Protein AF-A0A2T8HST4-F1 (afdb_monomer)

pLDDT: mean 80.29, std 16.4, range [42.38, 98.31]

Solvent-accessible surface area (backbone atoms only — not comparable to full-atom values): 6131 Å² total; per-residue (Å²): 140,83,85,83,78,86,81,79,80,86,79,77,86,81,74,78,73,78,67,79,76,75,74,49,74,56,48,52,52,18,44,50,52,40,17,54,52,43,17,52,51,40,58,73,68,44,78,70,58,75,61,99,86,63,92,67,58,80,69,47,63,59,51,38,55,56,51,29,44,52,50,18,44,54,41,40,78,74,61,52,91,53,55,27,62,56,45,29,54,52,53,50,52,59,68,74,59,78,123

InterPro domains:
  IPR019301 Flagellar protein FlgJ, N-terminal [PF10135] (49-89)

Sequence (99 aa):
MTVILPSLPPQIPGTTAVTPDNPSRIRQSAEALESAFLAEMLKNAGVFKPGESFGGGEGEAQFTSFIADAHARAMVARGGIGLADHIERTLIARQGGGV

Structure (mmCIF, N/CA/C/O backbone):
data_AF-A0A2T8HST4-F1
#
_entry.id   AF-A0A2T8HST4-F1
#
loop_
_atom_site.group_PDB
_atom_site.id
_atom_site.type_symbol
_atom_site.label_atom_id
_atom_site.label_alt_id
_atom_site.label_comp_id
_atom_site.label_asym_id
_atom_site.label_entity_id
_atom_site.label_seq_id
_atom_site.pdbx_PDB_ins_code
_atom_site.Cartn_x
_atom_site.Cartn_y
_atom_site.Cartn_z
_atom_site.occupancy
_atom_site.B_iso_or_equiv
_atom_site.auth_seq_id
_atom_site.auth_comp_id
_atom_site.auth_asym_id
_atom_site.auth_atom_id
_atom_site.pdbx_PDB_model_num
ATOM 1 N N . MET A 1 1 ? -68.759 -13.524 -17.306 1.00 46.16 1 MET A N 1
ATOM 2 C CA . MET A 1 1 ? -67.565 -12.677 -17.115 1.00 46.16 1 MET A CA 1
ATOM 3 C C . MET A 1 1 ? -66.787 -13.258 -15.946 1.00 46.16 1 MET A C 1
ATOM 5 O O . MET A 1 1 ? -67.167 -13.021 -14.810 1.00 46.16 1 MET A O 1
ATOM 9 N N . THR A 1 2 ? -65.800 -14.112 -16.218 1.00 48.69 2 THR A N 1
ATOM 10 C CA . THR A 1 2 ? -64.999 -14.786 -15.182 1.00 48.69 2 THR A CA 1
ATOM 11 C C . THR A 1 2 ? -63.625 -14.135 -15.160 1.00 48.69 2 THR A C 1
ATOM 13 O O . THR A 1 2 ? -62.921 -14.165 -16.165 1.00 48.69 2 THR A O 1
ATOM 16 N N . VAL A 1 3 ? -63.274 -13.500 -14.044 1.00 53.56 3 VAL A N 1
ATOM 17 C CA . VAL A 1 3 ? -61.964 -12.874 -13.833 1.00 53.56 3 VAL A CA 1
ATOM 18 C C . VAL A 1 3 ? -61.021 -13.938 -13.273 1.00 53.56 3 VAL A C 1
ATOM 20 O O . VAL A 1 3 ? -61.287 -14.501 -12.215 1.00 53.56 3 VAL A O 1
ATOM 23 N N . ILE A 1 4 ? -59.940 -14.234 -13.994 1.00 60.69 4 ILE A N 1
ATOM 24 C CA . ILE A 1 4 ? -58.858 -15.111 -13.533 1.00 60.69 4 ILE A CA 1
ATOM 25 C C . ILE A 1 4 ? -57.875 -14.237 -12.743 1.00 60.69 4 ILE A C 1
ATOM 27 O O . ILE A 1 4 ? -57.274 -13.325 -13.306 1.00 60.69 4 ILE A O 1
ATOM 31 N N . LEU A 1 5 ? -57.726 -14.489 -11.440 1.00 62.34 5 LEU A N 1
ATOM 32 C CA . LEU A 1 5 ? -56.674 -13.880 -10.619 1.00 62.34 5 LEU A CA 1
ATOM 33 C C . LEU A 1 5 ? -55.327 -14.564 -10.922 1.00 62.34 5 LEU A C 1
ATOM 35 O O . LEU A 1 5 ? -55.294 -15.795 -10.993 1.00 62.34 5 LEU A O 1
ATOM 39 N N . PRO A 1 6 ? -54.212 -13.825 -11.072 1.00 69.88 6 PRO A N 1
ATOM 40 C CA . PRO A 1 6 ? -52.899 -14.442 -11.214 1.00 69.88 6 PRO A CA 1
ATOM 41 C C . PRO A 1 6 ? -52.441 -15.042 -9.875 1.00 69.88 6 PRO A C 1
ATOM 43 O O . PRO A 1 6 ? -52.500 -14.394 -8.830 1.00 69.88 6 PRO A O 1
ATOM 46 N N . SER A 1 7 ? -51.972 -16.289 -9.906 1.00 71.94 7 SER A N 1
ATOM 47 C CA . SER A 1 7 ? -51.343 -16.961 -8.765 1.00 71.94 7 SER A CA 1
ATOM 48 C C . SER A 1 7 ? -49.971 -16.349 -8.461 1.00 71.94 7 SER A C 1
ATOM 50 O O . SER A 1 7 ? -49.128 -16.255 -9.355 1.00 71.94 7 SER A O 1
ATOM 52 N N . LEU A 1 8 ? -49.738 -15.961 -7.204 1.00 65.56 8 LEU A N 1
ATOM 53 C CA . LEU A 1 8 ? -48.454 -15.441 -6.722 1.00 65.56 8 LEU A CA 1
A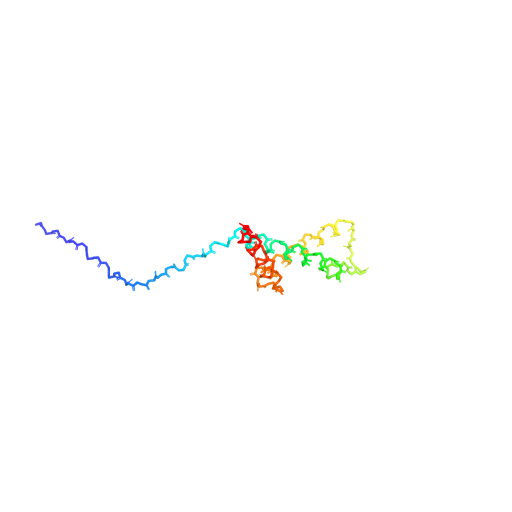TOM 54 C C . LEU A 1 8 ? -47.393 -16.566 -6.709 1.00 65.56 8 LEU A C 1
ATOM 56 O O . LEU A 1 8 ? -47.706 -17.669 -6.254 1.00 65.56 8 LEU A O 1
ATOM 60 N N . PRO A 1 9 ? -46.153 -16.327 -7.173 1.00 73.12 9 PRO A N 1
ATOM 61 C CA . PRO A 1 9 ? -45.089 -17.324 -7.089 1.00 73.12 9 PRO A CA 1
ATOM 62 C C . PRO A 1 9 ? -44.716 -17.628 -5.623 1.00 73.12 9 PRO A C 1
ATOM 64 O O . PRO A 1 9 ? -44.776 -16.728 -4.778 1.00 73.12 9 PRO A O 1
ATOM 67 N N . PRO A 1 10 ? -44.305 -18.871 -5.304 1.00 72.00 10 PRO A N 1
ATOM 68 C CA . PRO A 1 10 ? -43.847 -19.231 -3.967 1.00 72.00 10 PRO A CA 1
ATOM 69 C C . PRO A 1 10 ? -42.576 -18.446 -3.626 1.00 72.00 10 PRO A C 1
ATOM 71 O O . PRO A 1 10 ? -41.542 -18.593 -4.278 1.00 72.00 10 PRO A O 1
ATOM 74 N N . GLN A 1 11 ? -42.653 -17.594 -2.604 1.00 65.19 11 GLN A N 1
ATOM 75 C CA . GLN A 1 11 ? -41.482 -16.910 -2.065 1.00 65.19 11 GLN A CA 1
ATOM 76 C C . GLN A 1 11 ? -40.676 -17.919 -1.246 1.00 65.19 11 GLN A C 1
ATOM 78 O O . GLN A 1 11 ? -41.175 -18.448 -0.255 1.00 65.19 11 GLN A O 1
ATOM 83 N N . ILE A 1 12 ? -39.447 -18.207 -1.674 1.00 69.88 12 ILE A N 1
ATOM 84 C CA . ILE A 1 12 ? -38.518 -19.059 -0.927 1.00 69.88 12 ILE A CA 1
ATOM 85 C C . ILE A 1 12 ? -38.042 -18.258 0.297 1.00 69.88 12 ILE A C 1
ATOM 87 O O . ILE A 1 12 ? -37.419 -17.207 0.116 1.00 69.88 12 ILE A O 1
ATOM 91 N N . PRO A 1 13 ? -38.313 -18.699 1.539 1.00 61.50 13 PRO A N 1
ATOM 92 C CA . PRO A 1 13 ? -37.808 -18.025 2.727 1.00 61.50 13 PRO A CA 1
ATOM 93 C C . PRO A 1 13 ? -36.291 -18.214 2.830 1.00 61.50 13 PRO A C 1
ATOM 95 O O . PRO A 1 13 ? -35.808 -19.342 2.862 1.00 61.50 13 PRO A O 1
ATOM 98 N N . GLY A 1 14 ? -35.549 -17.111 2.933 1.00 61.00 14 GLY A N 1
ATOM 99 C CA . GLY A 1 14 ? -34.152 -17.137 3.371 1.00 61.00 14 GLY A CA 1
ATOM 100 C C . GLY A 1 14 ? -33.113 -17.180 2.253 1.00 61.00 14 GLY A C 1
ATOM 101 O O . GLY A 1 14 ? -32.318 -18.104 2.162 1.00 61.00 14 GLY A O 1
ATOM 102 N N . THR A 1 15 ? -33.034 -16.123 1.451 1.00 53.06 15 THR A N 1
ATOM 103 C CA . THR A 1 15 ? -31.717 -15.627 1.041 1.00 53.06 15 THR A CA 1
ATOM 104 C C . THR A 1 15 ? -31.508 -14.347 1.825 1.00 53.06 15 THR A C 1
ATOM 106 O O . THR A 1 15 ? -32.013 -13.291 1.453 1.00 53.06 15 THR A O 1
ATOM 109 N N . THR A 1 16 ? -30.819 -14.441 2.962 1.00 55.03 16 THR A N 1
ATOM 110 C CA . THR A 1 16 ? -30.089 -13.292 3.493 1.00 55.03 16 THR A CA 1
ATOM 111 C C . THR A 1 16 ? -29.139 -12.876 2.383 1.00 55.03 16 THR A C 1
ATOM 113 O O . THR A 1 16 ? -28.094 -13.488 2.177 1.00 55.03 16 THR A O 1
ATOM 116 N N . ALA A 1 17 ? -29.550 -11.885 1.594 1.00 57.12 17 ALA A N 1
ATOM 117 C CA . ALA A 1 17 ? -28.628 -11.159 0.754 1.00 57.12 17 ALA A CA 1
ATOM 118 C C . ALA A 1 17 ? -27.520 -10.689 1.699 1.00 57.12 17 ALA A C 1
ATOM 120 O O . ALA A 1 17 ? -27.777 -9.901 2.609 1.00 57.12 17 ALA A O 1
ATOM 121 N N . VAL A 1 18 ? -26.323 -11.259 1.556 1.00 57.66 18 VAL A N 1
ATOM 122 C CA . VAL A 1 18 ? -25.127 -10.716 2.188 1.00 57.66 18 VAL A CA 1
ATOM 123 C C . VAL A 1 18 ? -24.953 -9.363 1.527 1.00 57.66 18 VAL A C 1
ATOM 125 O O . VAL A 1 18 ? -24.426 -9.257 0.421 1.00 57.66 18 VAL A O 1
ATOM 128 N N . THR A 1 19 ? -25.518 -8.333 2.147 1.00 57.19 19 THR A N 1
ATOM 129 C CA . THR A 1 19 ? -25.214 -6.957 1.795 1.00 57.19 19 THR A CA 1
ATOM 130 C C . THR A 1 19 ? -23.696 -6.861 1.872 1.00 57.19 19 THR A C 1
ATOM 132 O O . THR A 1 19 ? -23.151 -7.267 2.902 1.00 57.19 19 THR A O 1
ATOM 135 N N . PRO A 1 20 ? -22.993 -6.421 0.814 1.00 57.31 20 PRO A N 1
ATOM 136 C CA . PRO A 1 20 ? -21.563 -6.200 0.923 1.00 57.31 20 PRO A CA 1
ATOM 137 C C . PRO A 1 20 ? -21.363 -5.242 2.093 1.00 57.31 20 PRO A C 1
ATOM 139 O O . PRO A 1 20 ? -21.885 -4.123 2.084 1.00 57.31 20 PRO A O 1
ATOM 142 N N . ASP A 1 21 ? -20.717 -5.744 3.143 1.00 64.06 21 ASP A N 1
ATOM 143 C CA . ASP A 1 21 ? -20.451 -4.965 4.336 1.00 64.06 21 ASP A CA 1
ATOM 144 C C . ASP A 1 21 ? -19.536 -3.831 3.884 1.00 64.06 21 ASP A C 1
ATOM 146 O O . ASP A 1 21 ? -18.433 -4.066 3.381 1.00 64.06 21 ASP A O 1
ATOM 150 N N . ASN A 1 22 ? -20.052 -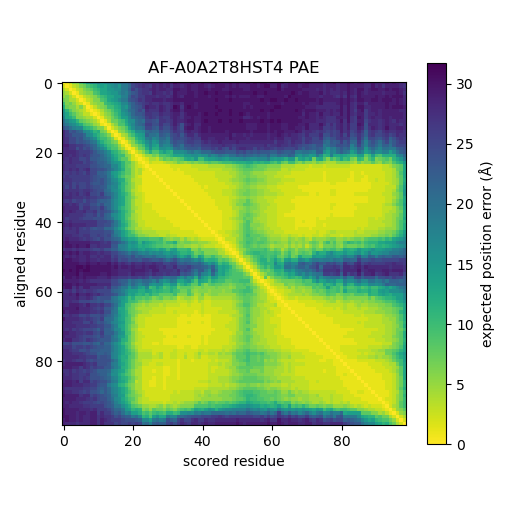2.603 3.901 1.00 68.06 22 ASN A N 1
ATOM 151 C CA . ASN A 1 22 ? -19.264 -1.470 3.447 1.00 68.06 22 ASN A CA 1
ATOM 152 C C . ASN A 1 22 ? -18.098 -1.339 4.428 1.00 68.06 22 ASN A C 1
ATOM 154 O O . ASN A 1 22 ? -18.349 -1.199 5.629 1.00 68.06 22 ASN A O 1
ATOM 158 N N . PRO A 1 23 ? -16.838 -1.377 3.959 1.00 74.12 23 PRO A N 1
ATOM 159 C CA . PRO A 1 23 ? -15.700 -1.371 4.860 1.00 74.12 23 PRO A CA 1
ATOM 160 C C . PRO A 1 23 ? -15.751 -0.118 5.728 1.00 74.12 23 PRO A C 1
ATOM 162 O O . PRO A 1 23 ? -16.021 0.985 5.2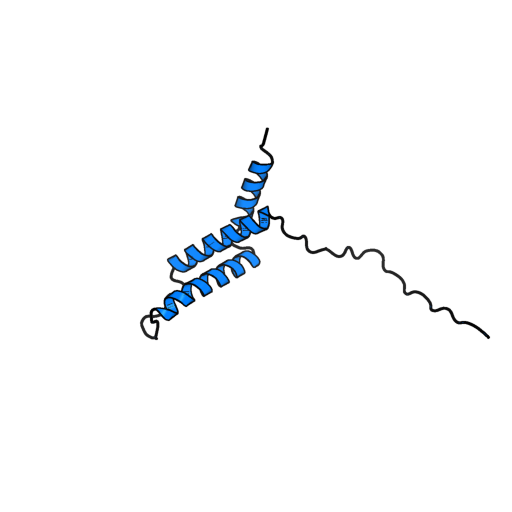34 1.00 74.12 23 PRO A O 1
ATOM 165 N N . SER A 1 24 ? -15.501 -0.288 7.027 1.00 89.31 24 SER A N 1
ATOM 166 C CA . SER A 1 24 ? -15.492 0.821 7.979 1.00 89.31 24 SER A CA 1
ATOM 167 C C . SER A 1 24 ? -14.523 1.918 7.512 1.00 89.31 24 SER A C 1
ATOM 169 O O . SER A 1 24 ? -13.538 1.652 6.820 1.00 89.31 24 SER A O 1
ATOM 171 N N . ARG A 1 25 ? -14.743 3.179 7.908 1.00 91.88 25 ARG A N 1
ATOM 172 C CA . ARG A 1 25 ? -13.784 4.258 7.584 1.00 91.88 25 ARG A CA 1
ATOM 173 C C . ARG A 1 25 ? -12.373 3.950 8.097 1.00 91.88 25 ARG A C 1
ATOM 175 O O . ARG A 1 25 ? -11.389 4.355 7.480 1.00 91.88 25 ARG A O 1
ATOM 182 N N . ILE A 1 26 ? -12.281 3.223 9.213 1.00 91.94 26 ILE A N 1
ATOM 183 C CA . ILE A 1 26 ? -11.014 2.764 9.785 1.00 91.94 26 ILE A CA 1
ATOM 184 C C . ILE A 1 26 ? -10.360 1.752 8.847 1.00 91.94 26 ILE A C 1
ATOM 1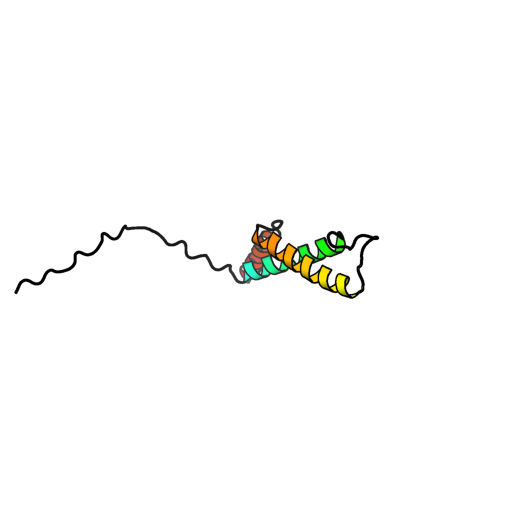86 O O . ILE A 1 26 ? -9.188 1.919 8.518 1.00 91.94 26 ILE A O 1
ATOM 190 N N . ARG A 1 27 ? -11.128 0.769 8.361 1.00 94.56 27 ARG A N 1
ATOM 191 C CA . ARG A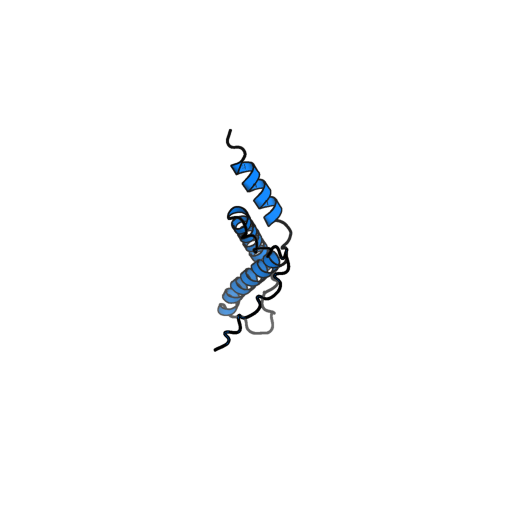 1 27 ? -10.663 -0.229 7.396 1.00 94.56 27 ARG A CA 1
ATOM 192 C C . ARG A 1 27 ? -10.132 0.421 6.126 1.00 94.56 27 ARG A C 1
ATOM 194 O O . ARG A 1 27 ? -9.002 0.161 5.737 1.00 94.56 27 ARG A O 1
ATOM 201 N N . GLN A 1 28 ? -10.905 1.335 5.541 1.00 94.69 28 GLN A N 1
ATOM 202 C CA . GLN A 1 28 ? -10.502 2.059 4.331 1.00 94.69 28 GLN A CA 1
ATOM 203 C C . GLN A 1 28 ? -9.199 2.842 4.543 1.00 94.69 28 GLN A C 1
ATOM 205 O O . GLN A 1 28 ? -8.321 2.848 3.685 1.00 94.69 28 GLN A O 1
ATOM 210 N N . SER A 1 29 ? -9.047 3.479 5.708 1.00 94.69 29 SER A N 1
ATOM 211 C CA . SER A 1 29 ? -7.828 4.219 6.053 1.00 94.69 29 SER A CA 1
ATOM 212 C C . SER A 1 29 ? -6.627 3.286 6.237 1.00 94.69 29 SER A C 1
ATOM 214 O O . SER A 1 29 ? -5.518 3.614 5.818 1.00 94.69 29 SER A O 1
ATOM 216 N N . ALA A 1 30 ? -6.844 2.115 6.839 1.00 96.25 30 ALA A N 1
ATOM 217 C CA . ALA A 1 30 ? -5.815 1.106 7.045 1.00 96.25 30 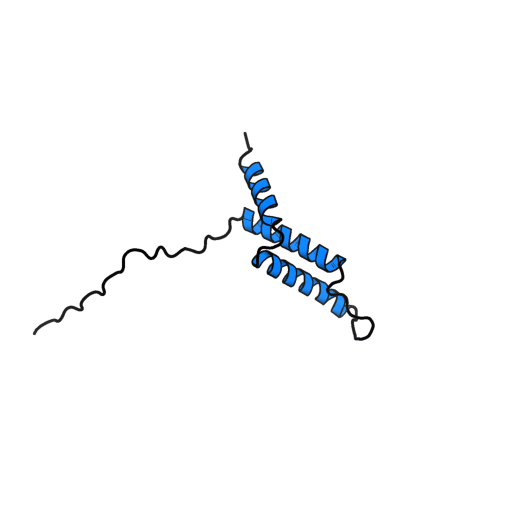ALA A CA 1
ATOM 218 C C . ALA A 1 30 ? -5.339 0.488 5.719 1.00 96.25 30 ALA A C 1
ATOM 220 O O . ALA A 1 30 ? -4.135 0.414 5.476 1.00 96.25 30 ALA A O 1
ATOM 221 N N . GLU A 1 31 ? -6.267 0.132 4.828 1.00 97.06 31 GLU A N 1
ATOM 222 C CA . GLU A 1 31 ? -5.976 -0.368 3.477 1.00 97.06 31 GLU A CA 1
ATOM 223 C C . GLU A 1 31 ? -5.257 0.677 2.613 1.00 97.06 31 GLU A C 1
ATOM 225 O O . GLU A 1 31 ? -4.327 0.348 1.870 1.00 97.06 31 GLU A O 1
ATOM 230 N N . ALA A 1 32 ? -5.641 1.952 2.728 1.00 96.81 32 ALA A N 1
ATOM 231 C CA . ALA A 1 32 ? -4.955 3.044 2.043 1.00 96.81 32 ALA A CA 1
ATOM 232 C C . ALA A 1 32 ? -3.502 3.193 2.522 1.00 96.81 32 ALA A C 1
ATOM 234 O O . ALA A 1 32 ? -2.604 3.412 1.707 1.00 96.81 32 ALA A O 1
ATOM 235 N N . LEU A 1 33 ? -3.258 3.032 3.826 1.00 96.69 33 LEU A N 1
ATOM 236 C CA . LEU A 1 33 ? -1.917 3.125 4.398 1.00 96.69 33 LEU A CA 1
ATOM 237 C C . LEU A 1 33 ? -1.041 1.933 3.996 1.00 96.69 33 LEU A C 1
ATOM 239 O O . LEU A 1 33 ? 0.114 2.127 3.617 1.00 96.69 33 LEU A O 1
ATOM 243 N N . GLU A 1 34 ? -1.592 0.717 4.002 1.00 97.88 34 GLU A N 1
ATOM 244 C CA . GLU A 1 34 ? -0.894 -0.464 3.484 1.00 97.88 34 GLU A CA 1
ATOM 245 C C . GLU A 1 34 ? -0.581 -0.330 1.988 1.00 97.88 34 GLU A C 1
ATOM 247 O O . GLU A 1 34 ? 0.532 -0.635 1.560 1.00 97.88 34 GLU A O 1
ATOM 252 N N . SER A 1 35 ? -1.519 0.201 1.197 1.00 98.31 35 SER A N 1
ATOM 253 C CA . SER A 1 35 ? -1.300 0.455 -0.231 1.00 98.31 35 SER A CA 1
ATOM 254 C C . SER A 1 35 ? -0.154 1.446 -0.450 1.00 98.31 35 SER A C 1
ATOM 256 O O . SER A 1 35 ? 0.714 1.208 -1.285 1.00 98.31 35 SER A O 1
ATOM 258 N N . ALA A 1 36 ? -0.110 2.542 0.311 1.00 97.31 36 ALA A N 1
ATOM 259 C CA . ALA A 1 36 ? 0.974 3.519 0.215 1.00 97.31 36 ALA A CA 1
ATOM 260 C C . ALA A 1 36 ? 2.331 2.909 0.602 1.00 97.31 36 ALA A C 1
ATOM 262 O O . ALA A 1 36 ? 3.326 3.117 -0.090 1.00 97.31 36 ALA A O 1
ATOM 263 N N . PHE A 1 37 ? 2.364 2.104 1.667 1.00 97.31 37 PHE A N 1
ATOM 264 C CA . PHE A 1 37 ? 3.572 1.399 2.089 1.00 97.31 37 PHE A CA 1
ATOM 265 C C . PHE A 1 37 ? 4.090 0.449 1.001 1.00 97.31 37 PHE A C 1
ATOM 267 O O . PHE A 1 37 ? 5.263 0.508 0.630 1.00 97.31 37 PHE A O 1
ATOM 274 N N . LEU A 1 38 ? 3.215 -0.398 0.452 1.00 97.44 38 LEU A N 1
ATOM 275 C CA . LEU A 1 38 ? 3.584 -1.336 -0.605 1.00 97.44 38 LEU A CA 1
ATOM 276 C C . LEU A 1 38 ? 4.060 -0.612 -1.865 1.00 97.44 38 LEU A C 1
ATOM 278 O O . LEU A 1 38 ? 5.039 -1.043 -2.468 1.00 97.44 38 LEU A O 1
ATOM 282 N N . ALA A 1 39 ? 3.428 0.501 -2.241 1.00 96.38 39 ALA A N 1
ATOM 283 C CA . ALA A 1 39 ? 3.863 1.294 -3.386 1.00 96.38 39 ALA A CA 1
ATOM 284 C C . ALA A 1 39 ? 5.308 1.787 -3.218 1.00 96.38 39 ALA A C 1
ATOM 286 O O . ALA A 1 39 ? 6.114 1.649 -4.138 1.00 96.38 39 ALA A O 1
ATOM 287 N N . GLU A 1 40 ? 5.670 2.288 -2.034 1.00 95.38 40 GLU A N 1
ATOM 288 C CA . GLU A 1 40 ? 7.046 2.699 -1.742 1.00 95.38 40 GLU A CA 1
ATOM 289 C C . GLU A 1 40 ? 8.020 1.521 -1.740 1.00 95.38 40 GLU A C 1
ATOM 291 O O . GLU A 1 40 ? 9.126 1.631 -2.272 1.00 95.38 40 GLU A O 1
ATOM 296 N N . MET A 1 41 ? 7.623 0.364 -1.210 1.00 95.50 41 MET A N 1
ATOM 297 C CA . MET A 1 41 ? 8.471 -0.830 -1.257 1.00 95.50 41 MET A CA 1
ATOM 298 C C . MET A 1 41 ? 8.719 -1.298 -2.694 1.00 95.50 41 MET A C 1
ATOM 300 O O . MET A 1 41 ? 9.855 -1.618 -3.038 1.00 95.50 41 MET A O 1
ATOM 304 N N . LEU A 1 42 ? 7.704 -1.271 -3.562 1.00 93.50 42 LEU A N 1
ATOM 305 C CA . LEU A 1 42 ? 7.848 -1.617 -4.980 1.00 93.50 42 LEU A CA 1
ATOM 306 C C . LEU A 1 42 ? 8.772 -0.648 -5.728 1.00 93.50 42 LEU A C 1
ATOM 308 O O . LEU A 1 42 ? 9.612 -1.087 -6.518 1.00 93.50 42 LEU A O 1
ATOM 312 N N . LYS A 1 43 ? 8.641 0.661 -5.466 1.00 89.50 43 LYS A N 1
ATOM 313 C CA . LYS A 1 43 ? 9.518 1.698 -6.035 1.00 89.50 43 LYS A CA 1
ATOM 314 C C . LYS A 1 43 ? 10.973 1.461 -5.617 1.00 89.50 43 LYS A C 1
ATOM 316 O O . LYS A 1 43 ? 11.861 1.438 -6.470 1.00 89.50 43 LYS A O 1
ATOM 321 N N . ASN A 1 44 ? 11.211 1.205 -4.328 1.00 90.12 44 ASN A N 1
ATOM 322 C CA . ASN A 1 44 ? 12.550 0.958 -3.781 1.00 90.12 44 ASN A CA 1
ATOM 323 C C . ASN A 1 44 ? 13.166 -0.362 -4.264 1.00 90.12 44 ASN A C 1
ATOM 325 O O . ASN A 1 44 ? 14.351 -0.403 -4.593 1.00 90.12 44 ASN A O 1
ATOM 329 N N . ALA A 1 45 ? 12.363 -1.422 -4.372 1.00 89.69 45 ALA A N 1
ATOM 330 C CA . ALA A 1 45 ? 12.795 -2.709 -4.909 1.00 89.69 45 ALA A CA 1
ATOM 331 C C . ALA A 1 45 ? 13.175 -2.635 -6.399 1.00 89.69 45 ALA A C 1
ATOM 333 O O . ALA A 1 45 ? 13.809 -3.549 -6.921 1.00 89.69 45 ALA A O 1
ATOM 334 N N . GLY A 1 46 ? 12.812 -1.552 -7.096 1.00 84.50 46 GLY A N 1
ATOM 335 C CA . GLY A 1 4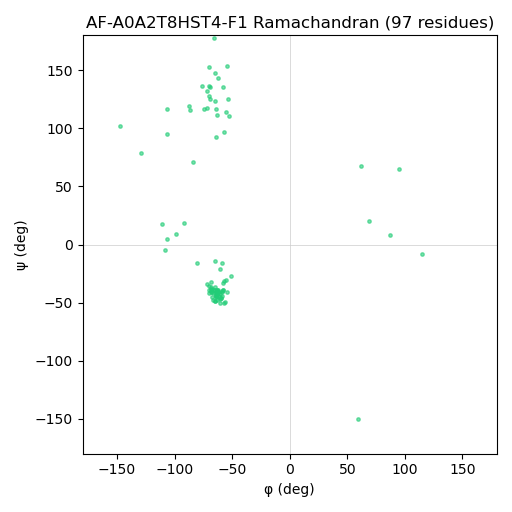6 ? 13.154 -1.352 -8.499 1.00 84.50 46 GLY A CA 1
ATOM 336 C C . GLY A 1 46 ? 12.440 -2.316 -9.444 1.00 84.50 46 GLY A C 1
ATOM 337 O O . GLY A 1 46 ? 12.887 -2.479 -10.573 1.00 84.50 46 GLY A O 1
ATOM 338 N N . VAL A 1 47 ? 11.332 -2.923 -9.000 1.00 79.62 47 VAL A N 1
ATOM 339 C CA . VAL A 1 47 ? 10.547 -3.924 -9.753 1.00 79.62 47 VAL A CA 1
ATOM 340 C C . VAL A 1 47 ? 10.105 -3.396 -11.119 1.00 79.62 47 VAL A C 1
ATOM 342 O O . VAL A 1 47 ? 9.987 -4.155 -12.074 1.00 79.62 47 VAL A O 1
ATOM 345 N N . PHE A 1 48 ? 9.888 -2.086 -11.210 1.00 79.19 48 PHE A N 1
ATOM 346 C CA . PHE A 1 48 ? 9.402 -1.401 -12.404 1.00 79.19 48 PHE A CA 1
ATOM 347 C C . PHE A 1 48 ? 10.466 -0.496 -13.047 1.00 79.19 48 PHE A C 1
ATOM 349 O O . PHE A 1 48 ? 10.119 0.414 -13.799 1.00 79.19 48 PHE A O 1
ATOM 356 N N . LYS A 1 49 ? 11.754 -0.686 -12.722 1.00 73.19 49 LYS A N 1
ATOM 357 C CA . LYS A 1 49 ? 12.833 0.064 -13.376 1.00 73.19 49 LYS A CA 1
ATOM 358 C C . LYS A 1 49 ? 12.983 -0.401 -14.832 1.00 73.19 49 LYS A C 1
ATOM 360 O O . LYS A 1 49 ? 12.988 -1.612 -15.064 1.00 73.19 49 LYS A O 1
ATOM 365 N N . PRO A 1 50 ? 13.148 0.522 -15.794 1.00 65.62 50 PRO A N 1
ATOM 366 C CA . PRO A 1 50 ? 13.395 0.155 -17.184 1.00 65.62 50 PRO A CA 1
ATOM 367 C C . PRO A 1 50 ? 14.715 -0.614 -17.310 1.00 65.62 50 PRO A C 1
ATOM 369 O O . PRO A 1 50 ? 15.684 -0.321 -16.605 1.00 65.62 50 PRO A O 1
ATOM 372 N N . GLY A 1 51 ? 14.762 -1.602 -18.204 1.00 65.12 51 GLY A N 1
ATOM 373 C CA . GLY A 1 51 ? 16.006 -2.304 -18.527 1.00 65.12 51 GLY A CA 1
ATOM 374 C C . GLY A 1 51 ? 16.979 -1.407 -19.301 1.00 65.12 51 GLY A C 1
ATOM 375 O O . GLY A 1 51 ? 16.558 -0.529 -20.049 1.00 65.12 51 GLY A O 1
ATOM 376 N N . GLU A 1 52 ? 18.286 -1.667 -19.184 1.00 63.59 52 GLU A N 1
ATOM 377 C CA . GLU A 1 52 ? 19.352 -0.834 -19.779 1.00 63.59 52 GLU A CA 1
ATOM 378 C C . GLU A 1 52 ? 19.283 -0.691 -21.314 1.00 63.59 52 GLU A C 1
ATOM 380 O O . GLU A 1 52 ? 19.934 0.184 -21.877 1.00 63.59 52 GLU A O 1
ATOM 385 N N . SER A 1 53 ? 18.524 -1.539 -22.018 1.00 61.69 53 SER A N 1
ATOM 386 C CA . SER A 1 53 ? 18.580 -1.638 -23.485 1.00 61.69 53 SER A CA 1
ATOM 387 C C . SER A 1 53 ? 17.388 -1.080 -24.261 1.00 61.69 53 SER A C 1
ATOM 389 O O . SER A 1 53 ? 17.476 -1.038 -25.482 1.00 61.69 53 SER A O 1
ATOM 391 N N . PHE A 1 54 ? 16.304 -0.609 -23.642 1.00 54.09 54 PHE A N 1
ATOM 392 C CA . PHE A 1 54 ? 15.207 -0.000 -24.408 1.00 54.09 54 PHE A CA 1
ATOM 393 C C . PHE A 1 54 ? 14.515 1.122 -23.626 1.00 54.09 54 PHE A C 1
ATOM 395 O O . PHE A 1 54 ? 13.680 0.869 -22.773 1.00 54.09 54 PHE A O 1
ATOM 402 N N . GLY A 1 55 ? 14.852 2.364 -23.991 1.00 60.78 55 GLY A N 1
ATOM 403 C CA . GLY A 1 55 ? 13.888 3.458 -24.133 1.00 60.78 55 GLY A CA 1
ATOM 404 C C . GLY A 1 55 ? 13.111 3.899 -22.895 1.00 60.78 55 GLY A C 1
ATOM 405 O O . GLY A 1 55 ? 11.889 3.822 -22.915 1.00 60.78 55 GLY A O 1
ATOM 406 N N . GLY A 1 56 ? 13.802 4.481 -21.913 1.00 61.00 56 GLY A N 1
ATOM 407 C CA . GLY A 1 56 ? 13.172 5.107 -20.751 1.00 61.00 56 GLY A CA 1
ATOM 408 C C . GLY A 1 56 ? 13.667 6.511 -20.475 1.00 61.00 56 GLY A C 1
ATOM 409 O O . GLY A 1 56 ? 14.512 6.724 -19.612 1.00 61.00 56 GLY A O 1
ATOM 410 N N . GLY A 1 57 ? 13.174 7.489 -21.235 1.00 67.25 57 GLY A N 1
ATOM 411 C CA . GLY A 1 57 ? 13.389 8.900 -20.902 1.00 67.25 57 GLY A CA 1
ATOM 412 C C . GLY A 1 57 ? 12.691 9.290 -19.591 1.00 67.25 57 GLY A C 1
ATOM 413 O O . GLY A 1 57 ? 11.950 8.499 -19.009 1.00 67.25 57 GLY A O 1
ATOM 414 N N . GLU A 1 58 ? 12.846 10.545 -19.156 1.00 64.94 58 GLU A N 1
ATOM 415 C CA . GLU A 1 58 ? 12.207 11.082 -17.935 1.00 64.94 58 GLU A CA 1
ATOM 416 C C . GLU A 1 58 ? 10.689 10.828 -17.858 1.00 64.94 58 GLU A C 1
ATOM 418 O O . GLU A 1 58 ? 10.135 10.710 -16.766 1.00 64.94 58 GLU A O 1
ATOM 423 N N . GLY A 1 59 ? 10.016 10.693 -19.008 1.00 69.25 59 GLY A N 1
ATOM 424 C CA . GLY A 1 59 ? 8.599 10.345 -19.078 1.00 69.25 59 GLY A CA 1
ATOM 425 C C . GLY A 1 59 ? 8.268 8.976 -18.475 1.00 69.25 59 GLY A C 1
ATOM 426 O O . GLY A 1 59 ? 7.277 8.863 -17.762 1.00 69.25 59 GLY A O 1
ATOM 427 N N . GLU A 1 60 ? 9.094 7.949 -18.693 1.00 74.00 60 GLU A N 1
ATOM 428 C CA . GLU A 1 60 ? 8.822 6.596 -18.185 1.00 74.00 60 GLU A CA 1
ATOM 429 C C . GLU A 1 60 ? 8.927 6.534 -16.658 1.00 74.00 60 GLU A C 1
ATOM 431 O O . GLU A 1 60 ? 8.073 5.933 -16.010 1.00 74.00 60 GLU A O 1
ATOM 436 N N . ALA A 1 61 ? 9.891 7.251 -16.069 1.00 71.94 61 ALA A N 1
ATOM 437 C CA . ALA A 1 61 ? 10.053 7.332 -14.618 1.00 71.94 61 ALA A CA 1
ATOM 438 C C . ALA A 1 61 ? 8.791 7.862 -13.909 1.00 71.94 61 ALA A C 1
ATOM 440 O O . ALA A 1 61 ? 8.462 7.425 -12.804 1.00 71.94 61 ALA A O 1
ATOM 441 N N . GLN A 1 62 ? 8.046 8.766 -14.555 1.00 75.38 62 GLN A N 1
ATOM 442 C CA . GLN A 1 62 ? 6.766 9.252 -14.034 1.00 75.38 62 GLN A CA 1
ATOM 443 C C . GLN A 1 62 ? 5.684 8.163 -14.099 1.00 75.38 62 GLN A C 1
ATOM 445 O O . GLN A 1 62 ? 4.930 7.988 -13.141 1.00 75.38 62 GLN A O 1
ATOM 450 N N . PHE A 1 63 ? 5.647 7.362 -15.169 1.00 82.44 63 PHE A N 1
ATOM 451 C CA . PHE A 1 63 ? 4.715 6.235 -15.296 1.00 82.44 63 PHE A CA 1
ATOM 452 C C . PHE A 1 63 ? 5.013 5.085 -14.329 1.00 82.44 63 PHE A C 1
ATOM 454 O O . PHE A 1 63 ? 4.077 4.455 -13.833 1.00 82.44 63 PHE A O 1
ATOM 461 N N . THR A 1 64 ? 6.282 4.855 -13.984 1.00 84.69 64 THR A N 1
ATOM 462 C CA . THR A 1 64 ? 6.693 3.860 -12.984 1.00 84.69 64 THR A CA 1
ATOM 463 C C . THR A 1 64 ? 5.984 4.070 -11.644 1.00 84.69 64 THR A C 1
ATOM 465 O O . THR A 1 64 ? 5.542 3.104 -11.018 1.00 84.69 64 THR A O 1
ATOM 468 N N . SER A 1 65 ? 5.824 5.327 -11.214 1.00 85.69 65 SER A N 1
ATOM 469 C CA . SER A 1 65 ? 5.138 5.651 -9.958 1.00 85.69 65 SER A CA 1
ATOM 470 C C . SER A 1 65 ? 3.661 5.243 -9.982 1.00 85.69 65 SER A C 1
ATOM 472 O O . SER A 1 65 ? 3.194 4.575 -9.060 1.00 85.69 65 SER A O 1
ATOM 474 N N . PHE A 1 66 ? 2.959 5.534 -11.081 1.00 91.12 66 PHE A N 1
ATOM 475 C CA . PHE A 1 66 ? 1.557 5.162 -11.262 1.00 91.12 66 PHE A CA 1
ATOM 476 C C . PHE A 1 66 ? 1.358 3.647 -11.317 1.00 91.12 66 PHE A C 1
ATOM 478 O O . PHE A 1 66 ? 0.397 3.133 -10.742 1.00 91.12 66 PHE A O 1
ATOM 485 N N . ILE A 1 67 ? 2.267 2.921 -11.976 1.00 92.44 67 ILE A N 1
ATOM 486 C CA . ILE A 1 67 ? 2.224 1.454 -12.022 1.00 92.44 67 ILE A CA 1
ATOM 487 C C . ILE A 1 67 ? 2.412 0.876 -10.618 1.00 92.44 67 ILE A C 1
ATOM 489 O O . ILE A 1 67 ? 1.641 0.003 -10.217 1.00 92.44 67 ILE A O 1
ATOM 493 N N . ALA A 1 68 ? 3.384 1.385 -9.856 1.00 93.25 68 ALA A N 1
ATOM 494 C CA . ALA A 1 68 ? 3.621 0.940 -8.488 1.00 93.25 68 ALA A CA 1
ATOM 495 C C . ALA A 1 68 ? 2.395 1.170 -7.593 1.00 93.25 68 ALA A C 1
ATOM 497 O O . ALA A 1 68 ? 1.969 0.248 -6.896 1.00 93.25 68 ALA A O 1
ATOM 498 N N . ASP A 1 69 ? 1.781 2.353 -7.661 1.00 95.06 69 ASP A N 1
ATOM 499 C CA . ASP A 1 69 ? 0.583 2.673 -6.880 1.00 95.06 69 ASP A CA 1
ATOM 500 C C . ASP A 1 69 ? -0.608 1.775 -7.269 1.00 95.06 69 ASP A C 1
ATOM 502 O O . ASP A 1 69 ? -1.337 1.280 -6.404 1.00 95.06 69 ASP A O 1
ATOM 506 N N . ALA A 1 70 ? -0.807 1.523 -8.568 1.00 95.50 70 ALA A N 1
ATOM 507 C CA . ALA A 1 70 ? -1.864 0.641 -9.058 1.00 95.50 70 ALA A CA 1
ATOM 508 C C . ALA A 1 70 ? -1.660 -0.812 -8.603 1.00 95.50 70 ALA A C 1
ATOM 510 O O . ALA A 1 70 ? -2.606 -1.454 -8.139 1.00 95.50 70 ALA A O 1
ATOM 511 N N . HIS A 1 71 ? -0.430 -1.324 -8.687 1.00 95.88 71 HIS A N 1
ATOM 512 C CA . HIS A 1 71 ? -0.104 -2.665 -8.206 1.00 95.88 71 HIS A CA 1
ATOM 513 C C . HIS A 1 71 ? -0.283 -2.791 -6.699 1.00 95.88 71 HIS A C 1
ATOM 515 O O . HIS A 1 71 ? -0.865 -3.770 -6.239 1.00 95.88 71 HIS A O 1
ATOM 521 N N . ALA A 1 72 ? 0.156 -1.799 -5.928 1.00 97.50 72 ALA A N 1
ATOM 522 C CA . ALA A 1 72 ? -0.005 -1.811 -4.484 1.00 97.50 72 ALA A CA 1
ATOM 523 C C . ALA A 1 72 ? -1.480 -1.888 -4.068 1.00 97.50 72 ALA A C 1
ATOM 525 O O . ALA A 1 72 ? -1.846 -2.747 -3.267 1.00 97.50 72 ALA A O 1
ATOM 526 N N . ARG A 1 73 ? -2.349 -1.077 -4.687 1.00 97.69 73 ARG A N 1
ATOM 527 C CA . ARG A 1 73 ? -3.804 -1.144 -4.461 1.00 97.69 73 ARG A CA 1
ATOM 528 C C . ARG A 1 73 ? -4.383 -2.507 -4.834 1.00 97.69 73 ARG A C 1
ATOM 530 O O . ARG A 1 73 ? -5.197 -3.049 -4.092 1.00 97.69 73 ARG A O 1
ATOM 537 N N . ALA A 1 74 ? -3.958 -3.075 -5.963 1.00 97.50 74 ALA A N 1
ATOM 538 C CA . ALA A 1 74 ? -4.407 -4.396 -6.394 1.00 97.50 74 ALA A CA 1
ATOM 539 C C . ALA A 1 74 ? -3.954 -5.510 -5.432 1.00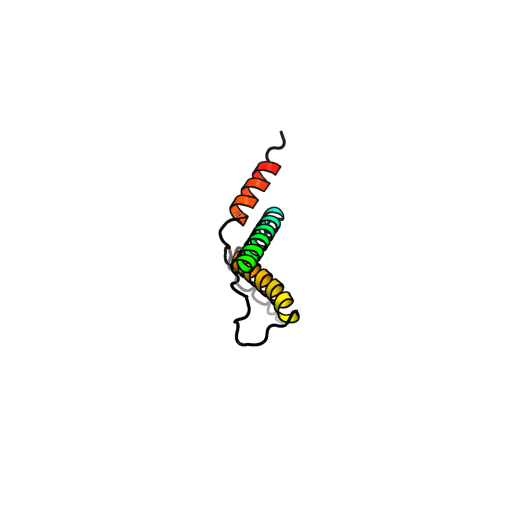 97.50 74 ALA A C 1
ATOM 541 O O . ALA A 1 74 ? -4.711 -6.449 -5.195 1.00 97.50 74 ALA A O 1
ATOM 542 N N . MET A 1 75 ? -2.753 -5.403 -4.854 1.00 97.31 75 MET A N 1
ATOM 543 C CA . MET A 1 75 ? -2.277 -6.336 -3.830 1.00 97.31 75 MET A CA 1
ATOM 544 C C . MET A 1 75 ? -3.130 -6.249 -2.565 1.00 97.31 75 MET A C 1
ATOM 546 O O . MET A 1 75 ? -3.608 -7.281 -2.103 1.00 97.31 75 MET A O 1
ATOM 550 N N . VAL A 1 76 ? -3.393 -5.042 -2.051 1.00 97.88 76 VAL A N 1
ATOM 551 C CA . VAL A 1 76 ? -4.245 -4.847 -0.863 1.00 97.88 76 VAL A CA 1
ATOM 552 C C . VAL A 1 76 ? -5.666 -5.356 -1.098 1.00 97.88 76 VAL A C 1
ATOM 554 O O . VAL A 1 76 ? -6.180 -6.116 -0.283 1.00 97.88 76 VAL A O 1
ATOM 557 N N . ALA A 1 77 ? -6.264 -5.058 -2.256 1.00 95.50 77 ALA A N 1
ATOM 558 C CA . ALA A 1 77 ? -7.593 -5.557 -2.619 1.00 95.50 77 ALA A CA 1
ATOM 559 C C . ALA A 1 77 ? -7.678 -7.097 -2.685 1.00 95.50 77 ALA A C 1
ATOM 561 O O . ALA A 1 77 ? -8.765 -7.663 -2.594 1.00 95.50 77 ALA A O 1
ATOM 562 N N . ARG A 1 78 ? -6.541 -7.786 -2.849 1.00 96.00 78 ARG A N 1
ATOM 563 C CA . ARG A 1 78 ? -6.434 -9.254 -2.863 1.00 96.00 78 ARG A CA 1
ATOM 564 C C . ARG A 1 78 ? -5.979 -9.847 -1.523 1.00 96.00 78 ARG A C 1
ATOM 566 O O . ARG A 1 78 ? -5.698 -11.041 -1.473 1.00 96.00 78 ARG A O 1
ATOM 573 N N . GLY A 1 79 ? -5.916 -9.041 -0.464 1.00 92.69 79 GLY A N 1
ATOM 574 C CA . GLY A 1 79 ? -5.547 -9.464 0.891 1.00 92.69 79 GLY A CA 1
ATOM 575 C C . GLY A 1 79 ? -4.248 -8.856 1.427 1.00 92.69 79 GLY A C 1
ATOM 576 O O . GLY A 1 79 ? -3.966 -9.004 2.610 1.00 92.69 79 GLY A O 1
ATOM 577 N N . GLY A 1 80 ? -3.479 -8.146 0.596 1.00 95.12 80 GLY A N 1
ATOM 578 C CA . GLY A 1 80 ? -2.280 -7.422 1.020 1.00 95.12 80 GLY A CA 1
ATOM 579 C C . GLY A 1 80 ? -1.211 -8.311 1.660 1.00 95.12 80 GLY A C 1
ATOM 580 O O . GLY A 1 80 ? -1.067 -9.487 1.328 1.00 95.12 80 GLY A O 1
ATOM 581 N N . ILE A 1 81 ? -0.444 -7.716 2.571 1.00 96.56 81 ILE A N 1
ATOM 582 C CA . ILE A 1 81 ? 0.528 -8.391 3.442 1.00 96.56 81 ILE A CA 1
ATOM 583 C C . ILE A 1 81 ? 0.029 -8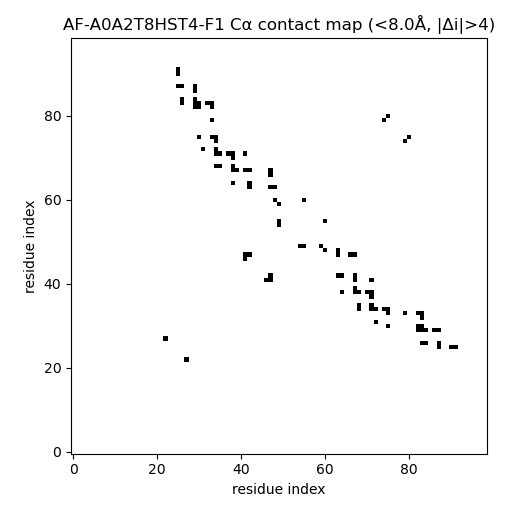.484 4.897 1.00 96.56 81 ILE A C 1
ATOM 585 O O . ILE A 1 81 ? 0.770 -8.928 5.771 1.00 96.56 81 ILE A O 1
ATOM 589 N N . GLY A 1 82 ? -1.212 -8.061 5.165 1.00 95.50 82 GLY A N 1
ATOM 590 C CA . GLY A 1 82 ? -1.846 -8.083 6.487 1.00 95.50 82 GLY A CA 1
ATOM 591 C C . GLY A 1 82 ? -1.568 -6.845 7.346 1.00 95.50 82 GLY A C 1
ATOM 592 O O . GLY A 1 82 ? -1.934 -6.811 8.521 1.00 95.50 82 GLY A O 1
ATOM 593 N N . LEU A 1 83 ? -0.935 -5.805 6.794 1.00 96.50 83 LEU A N 1
ATOM 594 C CA . LEU A 1 83 ? -0.612 -4.599 7.558 1.00 96.50 83 LEU A CA 1
ATOM 595 C C . LEU A 1 83 ? -1.875 -3.786 7.894 1.00 96.50 83 LEU A C 1
ATOM 597 O O . LEU A 1 83 ? -1.967 -3.246 9.001 1.00 96.50 83 LEU A O 1
ATOM 601 N N . ALA A 1 84 ? -2.869 -3.741 6.998 1.00 96.56 84 ALA A N 1
ATOM 602 C CA . ALA A 1 84 ? -4.138 -3.066 7.257 1.00 96.56 84 ALA A CA 1
ATOM 603 C C . ALA A 1 84 ? -4.848 -3.623 8.500 1.00 96.56 84 ALA A C 1
ATOM 605 O O . ALA A 1 84 ? -5.346 -2.847 9.312 1.00 96.56 84 ALA A O 1
ATOM 606 N N . ASP A 1 85 ? -4.819 -4.939 8.721 1.00 95.19 85 ASP A N 1
ATOM 607 C CA . ASP A 1 85 ? -5.458 -5.572 9.883 1.00 95.19 85 ASP A CA 1
ATOM 608 C C . ASP A 1 85 ? -4.828 -5.097 11.204 1.00 95.19 85 ASP A C 1
ATOM 610 O O . ASP A 1 85 ? -5.522 -4.795 12.183 1.00 95.19 85 ASP A O 1
ATOM 614 N N . HIS A 1 86 ? -3.497 -4.986 11.232 1.00 95.50 86 HIS A N 1
ATOM 615 C CA . HIS A 1 86 ? -2.758 -4.491 12.393 1.00 95.50 86 HIS A CA 1
ATOM 616 C C . HIS A 1 86 ? -3.037 -3.007 12.666 1.00 95.50 86 HIS A C 1
ATOM 618 O O . HIS A 1 86 ? -3.227 -2.607 13.823 1.00 95.50 86 HIS A O 1
ATOM 624 N N . ILE A 1 87 ? -3.090 -2.191 11.612 1.00 93.31 87 ILE A N 1
ATOM 625 C CA . ILE A 1 87 ? -3.391 -0.759 11.714 1.00 93.31 87 ILE A CA 1
ATOM 626 C C . ILE A 1 87 ? -4.819 -0.559 12.209 1.00 93.31 87 ILE A C 1
ATOM 628 O O . ILE A 1 87 ? -5.037 0.184 13.164 1.00 93.31 87 ILE A O 1
ATOM 632 N N . GLU A 1 88 ? -5.783 -1.249 11.606 1.00 94.25 88 GLU A N 1
ATOM 633 C CA . GLU A 1 88 ? -7.191 -1.180 11.977 1.00 94.25 88 GLU A CA 1
ATOM 634 C C . GLU A 1 88 ? -7.386 -1.514 13.456 1.00 94.25 88 GLU A C 1
ATOM 636 O O . GLU A 1 88 ? -7.982 -0.727 14.192 1.00 94.25 88 GLU A O 1
ATOM 641 N N . ARG A 1 89 ? -6.798 -2.620 13.930 1.00 93.25 89 ARG A N 1
ATOM 642 C CA . ARG A 1 89 ? -6.870 -3.007 15.344 1.00 93.25 89 ARG A CA 1
ATOM 643 C C . ARG A 1 89 ? -6.290 -1.939 16.273 1.00 93.25 89 ARG A C 1
ATOM 645 O O . ARG A 1 89 ? -6.867 -1.665 17.323 1.00 93.25 89 ARG A O 1
ATOM 652 N N . THR A 1 90 ? -5.187 -1.306 15.877 1.00 92.00 90 THR A N 1
ATOM 653 C CA . THR A 1 90 ? -4.553 -0.226 16.650 1.00 92.00 90 THR A CA 1
ATOM 654 C C . THR A 1 90 ? -5.415 1.040 16.678 1.00 92.00 90 THR A C 1
ATOM 656 O O . THR A 1 90 ? -5.541 1.687 17.718 1.00 92.00 90 THR A O 1
ATOM 659 N N . LEU A 1 91 ? -6.036 1.396 15.551 1.00 88.31 91 LEU A N 1
ATOM 660 C CA . LEU A 1 91 ? -6.927 2.551 15.444 1.00 88.31 91 LEU A CA 1
ATOM 661 C C . LEU A 1 91 ? -8.216 2.353 16.251 1.00 88.31 91 LEU A C 1
ATOM 663 O O . LEU A 1 91 ? -8.639 3.278 16.942 1.00 88.31 91 LEU A O 1
ATOM 667 N N . ILE A 1 92 ? -8.795 1.149 16.227 1.00 91.19 92 ILE A N 1
ATOM 668 C CA . ILE A 1 92 ? -9.958 0.787 17.050 1.00 91.19 92 ILE A CA 1
ATOM 669 C C . ILE A 1 92 ? -9.603 0.858 18.539 1.00 91.19 92 ILE A C 1
ATOM 671 O O . ILE A 1 92 ? -10.328 1.485 19.309 1.00 91.19 92 ILE A O 1
ATOM 675 N N . ALA A 1 93 ? -8.467 0.280 18.947 1.00 89.12 93 ALA A N 1
ATOM 676 C CA . ALA A 1 93 ? -8.020 0.316 20.341 1.00 89.12 93 ALA A CA 1
ATOM 677 C C . ALA A 1 93 ? -7.846 1.755 20.858 1.00 89.12 93 ALA A C 1
ATOM 679 O O . ALA A 1 93 ? -8.231 2.063 21.983 1.00 89.12 93 ALA A O 1
ATOM 680 N N . ARG A 1 94 ? -7.323 2.660 20.021 1.00 85.19 94 ARG A N 1
ATOM 681 C CA . ARG A 1 94 ? -7.185 4.085 20.357 1.00 85.19 94 ARG A CA 1
ATOM 682 C C . ARG A 1 94 ? -8.518 4.821 20.462 1.00 85.19 94 ARG A C 1
ATOM 684 O O . ARG A 1 94 ? -8.641 5.695 21.310 1.00 85.19 94 ARG A O 1
ATOM 691 N N . GLN A 1 95 ? -9.502 4.486 19.628 1.00 77.38 95 GLN A N 1
ATOM 692 C CA . GLN A 1 95 ? -10.839 5.085 19.711 1.00 77.38 95 GLN A CA 1
ATOM 693 C C . GLN A 1 95 ? -11.626 4.586 20.930 1.00 77.38 95 GLN A C 1
ATOM 695 O O . GLN A 1 95 ? -12.380 5.354 21.517 1.00 77.38 95 GLN A O 1
ATOM 700 N N . GLY A 1 96 ? -11.434 3.325 21.331 1.00 66.62 96 GLY A N 1
ATOM 701 C CA . GLY A 1 96 ? -12.071 2.741 22.517 1.00 66.62 96 GLY A CA 1
ATOM 702 C C . GLY A 1 96 ? -11.399 3.089 23.852 1.00 66.62 96 GLY A C 1
ATOM 703 O O . GLY A 1 96 ? -12.013 2.910 24.897 1.00 66.62 96 GLY A O 1
ATOM 704 N N . GLY A 1 97 ? -10.157 3.585 23.834 1.00 51.50 97 GLY A N 1
ATOM 705 C CA . GLY A 1 97 ? -9.351 3.895 25.024 1.00 51.50 97 GLY A CA 1
ATOM 706 C C . GLY A 1 97 ? -9.468 5.329 25.552 1.00 51.50 97 GLY A C 1
ATOM 707 O O . GLY A 1 97 ? -8.578 5.776 26.268 1.00 51.50 97 GLY A O 1
ATOM 708 N N . GLY A 1 98 ? -10.515 6.068 25.179 1.00 46.34 98 GLY A N 1
ATOM 709 C CA . GLY A 1 98 ? -10.804 7.395 25.727 1.00 46.34 98 GLY A CA 1
ATOM 710 C C . GLY A 1 98 ? -11.575 7.322 27.047 1.00 46.34 98 GLY A C 1
ATOM 711 O O . GLY A 1 98 ? -12.761 7.645 27.057 1.00 46.34 98 GLY A O 1
ATOM 712 N N . VAL A 1 99 ? -10.918 6.889 28.129 1.00 42.38 99 VAL A N 1
ATOM 713 C CA . VAL A 1 99 ? -11.352 7.086 29.528 1.00 42.38 99 VAL A CA 1
ATOM 714 C C . VAL A 1 99 ? -10.143 7.475 30.364 1.00 42.38 99 VAL A C 1
ATOM 716 O O . VAL A 1 99 ? -9.133 6.740 30.291 1.00 42.38 99 VAL A O 1
#

Radius of gyration: 24.63 Å; Cα contacts (8 Å, |Δi|>4): 54; chains: 1; bounding box: 87×30×54 Å

Secondary structure (DSSP, 8-state):
----PPPPPPPPS--------PPPHHHHHHHHHHHHHHHHHHHHHTTTPPPTTS---HHHHHHHHHHHHHHHHHHHHTTTTSHHHHHHHHHHHHHHT--

Foldseek 3Di:
DDDDDDDDDDDDPDDPPPPPPDDDPLLVVLLLVQLVVQLVVCVVVCVQPDDPPDDDDPVSVVVSSVVSSVVSSVCSVVPHPCRSVVSSVVVVCVVVPPD

Mean predicted aligned error: 13.0 Å

Organism: NCBI:txid2172121